Protein AF-X1JWU3-F1 (afdb_monomer)

InterPro domains:
  IPR036291 NAD(P)-binding domain superfamily [SSF51735] (6-54)

Organism: NCBI:txid412755

Foldseek 3Di:
DDDPDPVSVQQVVLVLACQSHDQDPVLVVVVVVVCVPDDPDDPDDDDSGNCNVVPD

Nearest PDB structures (foldseek):
  3un1-assembly1_A  TM=7.375E-01  e=2.646E-01  Sinorhizobium meliloti

Solvent-accessible surface area (backbone atoms only — not comparable to full-atom values): 3718 Å² total; per-residue (Å²): 146,76,67,88,49,73,64,48,49,50,50,59,56,17,70,62,16,77,67,60,49,80,84,51,72,67,60,54,52,52,53,50,61,62,52,72,76,55,88,86,75,76,94,73,84,81,85,84,52,53,57,32,88,72,72,121

Radius of gyration: 14.87 Å; Cα contacts (8 Å, |Δi|>4): 33; chains: 1; bounding box: 38×16×37 Å

Mean predicted aligned error: 3.8 Å

Sequence (56 aa):
PDAKTIEDVKSFYETKVPMKRGCTGEDVVKAIYYLIDQKYETGQAIPVTGGQVMLK

Secondary structure (DSSP, 8-state):
----SHHHHHHHHHTTSTTSS---HHHHHHHHHHHHT-SS--S-----STTGGG--

pLDDT: mean 93.14, std 6.82, range [61.72, 98.31]

Structure (mmCIF, N/CA/C/O backbone):
data_AF-X1JWU3-F1
#
_entry.id   AF-X1JWU3-F1
#
loop_
_atom_site.group_PDB
_atom_site.id
_atom_site.type_symbol
_atom_site.label_atom_id
_atom_site.label_alt_id
_atom_site.label_comp_id
_atom_site.label_asym_id
_atom_site.label_entity_id
_atom_site.label_seq_id
_atom_site.pdbx_PDB_ins_code
_atom_site.Cartn_x
_atom_site.Cartn_y
_atom_site.Cartn_z
_atom_site.occupancy
_atom_site.B_iso_or_equiv
_atom_site.auth_seq_id
_atom_site.auth_comp_id
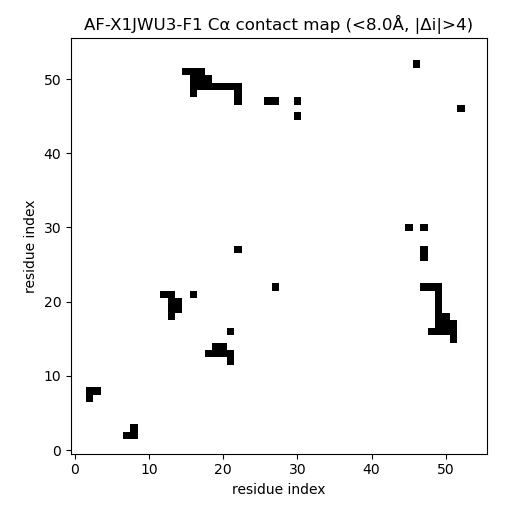_atom_site.auth_asym_id
_atom_site.auth_atom_id
_atom_site.pdbx_PDB_model_num
ATOM 1 N N . PRO A 1 1 ? 22.374 1.197 -13.448 1.00 62.06 1 PRO A N 1
ATOM 2 C CA . PRO A 1 1 ? 22.426 2.672 -13.434 1.00 62.06 1 PRO A CA 1
ATOM 3 C C . PRO A 1 1 ? 22.413 3.239 -14.857 1.00 62.06 1 PRO A C 1
ATOM 5 O O . PRO A 1 1 ? 23.080 4.221 -15.151 1.00 62.06 1 PRO A O 1
ATOM 8 N N . ASP A 1 2 ? 21.615 2.602 -15.721 1.00 80.62 2 ASP A N 1
ATOM 9 C CA . ASP A 1 2 ? 21.752 2.652 -17.183 1.00 80.62 2 ASP A CA 1
ATOM 10 C C . ASP A 1 2 ? 20.393 2.885 -17.865 1.00 80.62 2 ASP A C 1
ATOM 12 O O . ASP A 1 2 ? 20.226 2.592 -19.046 1.00 80.62 2 ASP A O 1
ATOM 16 N N . ALA A 1 3 ? 19.399 3.365 -17.108 1.00 88.31 3 ALA A N 1
ATOM 17 C CA . ALA A 1 3 ? 18.079 3.681 -17.638 1.00 88.31 3 ALA A CA 1
ATOM 18 C C . ALA A 1 3 ? 18.183 4.862 -18.613 1.00 88.31 3 ALA A C 1
ATOM 20 O O . ALA A 1 3 ? 18.741 5.904 -18.265 1.00 88.31 3 ALA A O 1
ATOM 21 N N . LYS A 1 4 ? 17.656 4.695 -19.830 1.00 93.50 4 LYS A N 1
ATOM 22 C CA . LYS A 1 4 ? 17.706 5.705 -20.900 1.00 93.50 4 LYS A CA 1
ATOM 23 C C . LYS A 1 4 ? 16.346 6.357 -21.140 1.00 93.50 4 LYS A C 1
ATOM 25 O O . LYS A 1 4 ? 16.283 7.429 -21.733 1.00 93.50 4 LYS A O 1
ATOM 30 N N . THR A 1 5 ? 15.276 5.718 -20.674 1.00 95.75 5 THR A N 1
ATOM 31 C CA . THR A 1 5 ? 13.883 6.141 -20.848 1.00 95.75 5 THR A CA 1
ATOM 32 C C . THR A 1 5 ? 13.120 6.125 -19.521 1.00 95.75 5 THR A C 1
ATOM 34 O O . THR A 1 5 ? 13.560 5.524 -18.537 1.00 95.75 5 THR A O 1
ATOM 37 N N . ILE A 1 6 ? 11.957 6.782 -19.481 1.00 93.88 6 ILE A N 1
ATOM 38 C CA . ILE A 1 6 ? 11.056 6.744 -18.316 1.00 93.88 6 ILE A CA 1
ATOM 39 C C . ILE A 1 6 ? 10.556 5.311 -18.095 1.00 93.88 6 ILE A C 1
ATOM 41 O O . ILE A 1 6 ? 10.422 4.858 -16.959 1.00 93.88 6 ILE A O 1
ATOM 45 N N . GLU A 1 7 ? 10.330 4.582 -19.181 1.00 94.00 7 GLU A N 1
ATOM 46 C CA . GLU A 1 7 ? 9.903 3.191 -19.194 1.00 94.00 7 GLU A CA 1
ATOM 47 C C . GLU A 1 7 ? 10.950 2.277 -18.548 1.00 94.00 7 GLU A C 1
ATOM 49 O O . GLU A 1 7 ? 10.583 1.418 -17.745 1.00 94.00 7 GLU A O 1
ATOM 54 N N . ASP A 1 8 ? 12.243 2.499 -18.813 1.00 93.75 8 ASP A N 1
ATOM 55 C CA . ASP A 1 8 ? 13.330 1.747 -18.169 1.00 93.75 8 ASP A CA 1
ATOM 56 C C . ASP A 1 8 ? 13.322 1.955 -16.652 1.00 93.75 8 ASP A C 1
ATOM 58 O O . ASP A 1 8 ? 13.450 1.002 -15.879 1.00 93.75 8 ASP A O 1
ATOM 62 N N . VAL A 1 9 ? 13.143 3.207 -16.217 1.00 93.75 9 VAL A N 1
ATOM 63 C CA . VAL A 1 9 ? 13.060 3.554 -14.793 1.00 93.75 9 VAL A CA 1
ATOM 64 C C . VAL A 1 9 ? 11.844 2.878 -14.165 1.00 93.75 9 VAL A C 1
ATOM 66 O O . VAL A 1 9 ? 11.969 2.215 -13.135 1.00 93.75 9 VAL A O 1
ATOM 69 N N . LYS A 1 10 ? 10.673 3.000 -14.795 1.00 92.81 10 LYS A N 1
ATOM 70 C CA . LYS A 1 10 ? 9.427 2.402 -14.311 1.00 92.81 10 LYS A CA 1
ATOM 71 C C . LYS A 1 10 ? 9.550 0.884 -14.185 1.00 92.81 10 LYS A C 1
ATOM 73 O O . LYS A 1 10 ? 9.278 0.350 -13.113 1.00 92.81 10 LYS A O 1
ATOM 78 N N . SER A 1 11 ? 10.024 0.213 -15.233 1.00 93.12 11 SER A N 1
ATOM 79 C CA . SER A 1 11 ? 10.220 -1.238 -15.256 1.00 93.12 11 SER A CA 1
ATOM 80 C C . SER A 1 11 ? 11.172 -1.690 -14.147 1.00 93.12 11 SER A C 1
ATOM 82 O O . SER A 1 11 ? 10.858 -2.604 -13.386 1.00 93.12 11 SER A O 1
ATOM 84 N N . PHE A 1 12 ? 12.295 -0.989 -13.957 1.00 93.12 12 PHE A N 1
ATOM 85 C CA . PHE A 1 12 ? 13.225 -1.292 -12.872 1.00 93.12 12 PHE A CA 1
ATOM 86 C C . PHE A 1 12 ? 12.562 -1.243 -11.487 1.00 93.12 12 PHE A C 1
ATOM 88 O O . PHE A 1 12 ? 12.794 -2.137 -10.675 1.00 93.12 12 PHE A O 1
ATOM 95 N N . TYR A 1 13 ? 11.718 -0.250 -11.197 1.00 91.56 13 TYR A N 1
ATOM 96 C CA . TYR A 1 13 ? 11.015 -0.202 -9.910 1.00 91.56 13 TYR A CA 1
ATOM 97 C C . TYR A 1 13 ? 9.893 -1.238 -9.812 1.00 91.56 13 TYR A C 1
ATOM 99 O O . TYR A 1 13 ? 9.766 -1.885 -8.776 1.00 91.56 13 TYR A O 1
ATOM 107 N N . GLU A 1 14 ? 9.129 -1.465 -10.881 1.00 94.00 14 GLU A N 1
ATOM 108 C CA . GLU A 1 14 ? 8.069 -2.479 -10.897 1.00 94.00 14 GLU A CA 1
ATOM 109 C C . GLU A 1 14 ? 8.623 -3.897 -10.701 1.00 94.00 14 GLU A C 1
ATOM 111 O O . GLU A 1 14 ? 7.988 -4.703 -10.027 1.00 94.00 14 GLU A O 1
ATOM 116 N N . THR A 1 15 ? 9.835 -4.198 -11.184 1.00 93.50 15 THR A N 1
ATOM 117 C CA . THR A 1 15 ? 10.486 -5.503 -10.942 1.00 93.50 15 THR A CA 1
ATOM 118 C C . THR A 1 15 ? 10.852 -5.752 -9.477 1.00 93.50 15 THR A C 1
ATOM 120 O O . THR A 1 15 ? 10.998 -6.906 -9.077 1.00 93.50 15 THR A O 1
ATOM 123 N N . LYS A 1 16 ? 10.965 -4.699 -8.656 1.00 91.94 16 LYS A N 1
ATOM 124 C CA . LYS A 1 16 ? 11.192 -4.817 -7.205 1.00 91.94 16 LYS A CA 1
ATOM 125 C C . LYS A 1 16 ? 9.900 -5.050 -6.422 1.00 91.94 16 LYS A C 1
ATOM 127 O O 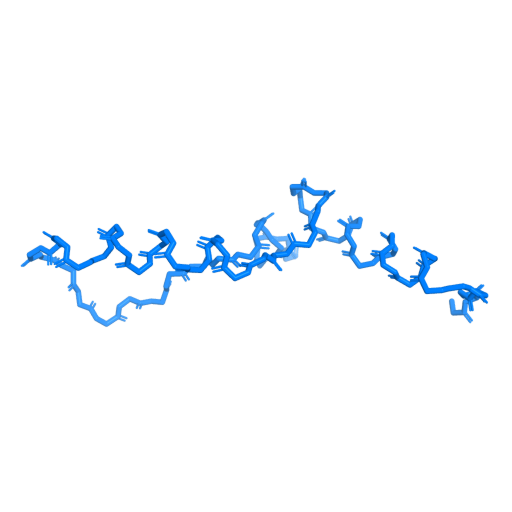. LYS A 1 16 ? 9.953 -5.338 -5.230 1.00 91.94 16 LYS A O 1
ATOM 132 N N . VAL A 1 17 ? 8.748 -4.926 -7.076 1.00 95.56 17 VAL A N 1
ATOM 133 C CA . VAL A 1 17 ? 7.432 -5.179 -6.494 1.00 95.56 17 VAL A CA 1
ATOM 134 C C . VAL A 1 17 ? 6.999 -6.597 -6.885 1.00 95.56 17 VAL A C 1
ATOM 136 O O . VAL A 1 17 ? 6.887 -6.878 -8.078 1.00 95.56 17 VAL A O 1
ATOM 139 N N . PRO A 1 18 ? 6.686 -7.501 -5.937 1.00 95.69 18 PRO A N 1
ATOM 140 C CA . PRO A 1 18 ? 6.183 -8.844 -6.248 1.00 95.69 18 PRO A CA 1
ATOM 141 C C . PRO A 1 18 ? 5.004 -8.872 -7.228 1.00 95.69 18 PRO A C 1
ATOM 143 O O . PRO A 1 18 ? 4.936 -9.738 -8.098 1.00 95.69 18 PRO A O 1
ATOM 146 N N . MET A 1 19 ? 4.096 -7.899 -7.123 1.00 95.38 19 MET A N 1
ATOM 147 C CA . MET A 1 19 ? 2.939 -7.761 -8.016 1.00 95.38 19 MET A CA 1
ATOM 148 C C . MET A 1 19 ? 3.261 -7.187 -9.408 1.00 95.38 19 MET A C 1
ATOM 150 O O . MET A 1 19 ? 2.350 -7.069 -10.224 1.00 95.38 19 MET A O 1
ATOM 154 N N . LYS A 1 20 ? 4.525 -6.841 -9.696 1.00 94.44 20 LYS A N 1
ATOM 155 C CA . LYS A 1 20 ? 5.018 -6.380 -11.009 1.00 94.44 20 LYS A CA 1
ATOM 156 C C . LYS A 1 20 ? 4.248 -5.196 -11.606 1.00 94.44 20 LYS A C 1
ATOM 158 O O . LYS A 1 20 ? 4.048 -5.127 -12.816 1.00 94.44 20 LYS A O 1
ATOM 163 N N . ARG A 1 21 ? 3.800 -4.271 -10.755 1.00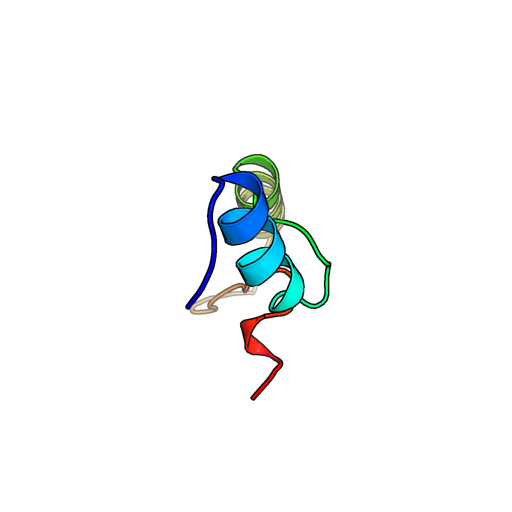 95.31 21 ARG A N 1
ATOM 164 C CA . ARG A 1 21 ? 3.148 -3.019 -11.160 1.00 95.31 21 ARG A CA 1
ATOM 165 C C . ARG A 1 21 ? 3.331 -1.924 -10.117 1.00 95.31 21 ARG A C 1
ATOM 167 O O . ARG A 1 21 ? 3.502 -2.219 -8.933 1.00 95.31 21 ARG A O 1
ATOM 174 N N . GLY A 1 22 ? 3.210 -0.671 -10.547 1.00 93.75 22 GLY A N 1
ATOM 175 C CA . GLY A 1 22 ? 3.110 0.478 -9.648 1.00 93.75 22 GLY A CA 1
ATOM 176 C C . GLY A 1 22 ? 1.819 0.493 -8.814 1.00 93.75 22 GLY A C 1
ATOM 177 O O . GLY A 1 22 ? 0.789 -0.061 -9.212 1.00 93.75 22 GLY A O 1
ATOM 178 N N . CYS A 1 23 ? 1.886 1.157 -7.657 1.00 96.06 23 CYS A N 1
ATOM 179 C CA . CYS A 1 23 ? 0.725 1.481 -6.827 1.00 96.06 23 CYS A CA 1
ATOM 180 C C . CYS A 1 23 ? 0.010 2.714 -7.394 1.00 96.06 23 CYS A C 1
ATOM 182 O O . CYS A 1 23 ? 0.653 3.704 -7.745 1.00 96.06 23 CYS A O 1
ATOM 184 N N . THR A 1 24 ? -1.313 2.644 -7.499 1.00 97.19 24 THR A N 1
ATOM 185 C CA . THR A 1 24 ? -2.162 3.725 -8.010 1.00 97.19 24 THR A CA 1
ATOM 186 C C . THR A 1 24 ? -2.996 4.338 -6.887 1.00 97.19 24 THR A C 1
ATOM 188 O O . THR A 1 24 ? -3.171 3.740 -5.825 1.00 97.19 24 THR A O 1
ATOM 191 N N . GLY A 1 25 ? -3.569 5.522 -7.125 1.00 98.00 25 GLY A N 1
ATOM 192 C CA . GLY A 1 25 ? -4.487 6.140 -6.162 1.00 98.00 25 GLY A CA 1
ATOM 193 C C . GLY A 1 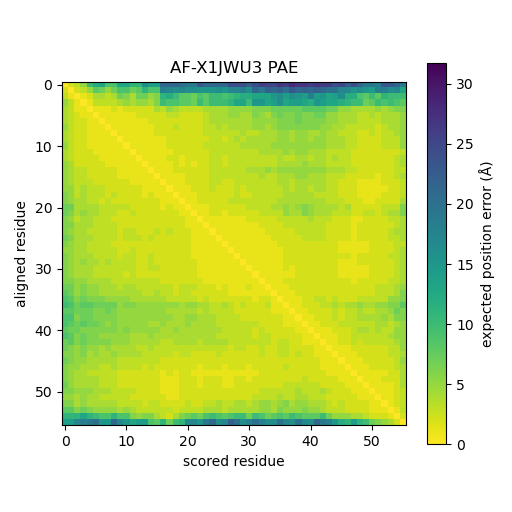25 ? -5.706 5.262 -5.853 1.00 98.00 25 GLY A C 1
ATOM 194 O O . GLY A 1 25 ? -6.146 5.211 -4.708 1.00 98.00 25 GLY A O 1
ATOM 195 N N . GLU A 1 26 ? -6.204 4.512 -6.841 1.00 98.31 26 GLU A N 1
ATOM 196 C CA . GLU A 1 26 ? -7.331 3.589 -6.664 1.00 98.31 26 GLU A CA 1
ATOM 197 C C . GLU A 1 26 ? -7.017 2.478 -5.652 1.00 98.31 26 GLU A C 1
ATOM 199 O O . GLU A 1 26 ? -7.872 2.131 -4.837 1.00 98.31 26 GLU A O 1
ATOM 204 N N . ASP A 1 27 ? -5.787 1.956 -5.651 1.00 97.94 27 ASP A N 1
ATOM 205 C CA . ASP A 1 27 ? -5.360 0.929 -4.694 1.00 97.94 27 ASP A CA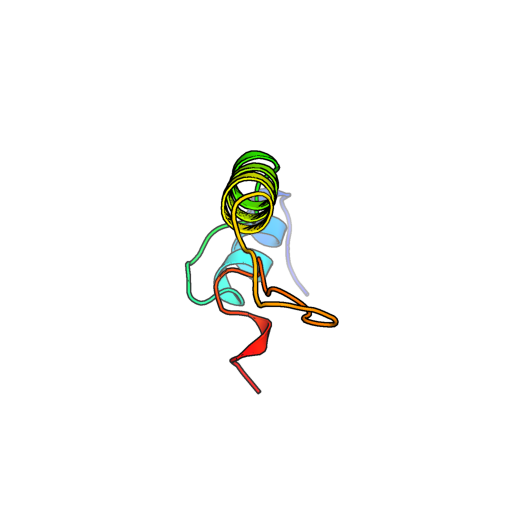 1
ATOM 206 C C . ASP A 1 27 ? -5.428 1.443 -3.250 1.00 97.94 27 ASP A C 1
ATOM 208 O O . ASP A 1 27 ? -5.922 0.755 -2.355 1.00 97.94 27 ASP A O 1
ATOM 212 N N . VAL A 1 28 ? -4.970 2.680 -3.031 1.00 97.81 28 VAL A N 1
ATOM 213 C CA . VAL A 1 28 ? -4.971 3.325 -1.711 1.00 97.81 28 VAL A CA 1
ATOM 214 C C . VAL A 1 28 ? -6.397 3.632 -1.259 1.00 97.81 28 VAL A C 1
ATOM 216 O O . VAL A 1 28 ? -6.761 3.341 -0.121 1.00 97.81 28 VAL A O 1
ATOM 219 N N . VAL A 1 29 ? -7.231 4.172 -2.150 1.00 98.19 29 VAL A N 1
ATOM 220 C CA . VAL A 1 29 ? -8.629 4.506 -1.840 1.00 98.19 29 VAL A CA 1
ATOM 221 C C . VAL A 1 29 ? -9.439 3.253 -1.495 1.00 98.19 29 VAL A C 1
ATOM 223 O O . VAL A 1 29 ? -10.208 3.274 -0.536 1.00 98.19 29 VAL A O 1
ATOM 226 N N . LYS A 1 30 ? -9.229 2.132 -2.199 1.00 97.38 30 LYS A N 1
ATOM 227 C CA . LYS A 1 30 ? -9.864 0.849 -1.8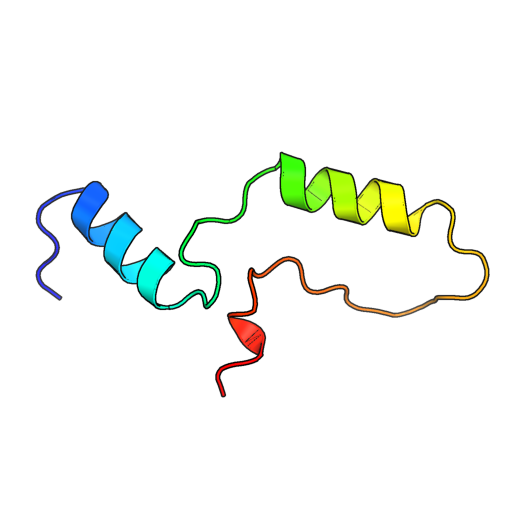50 1.00 97.38 30 LYS A CA 1
ATOM 228 C C . LYS A 1 30 ? -9.469 0.363 -0.457 1.00 97.38 30 LYS A C 1
ATOM 230 O O . LYS A 1 30 ? -10.338 -0.092 0.282 1.00 97.38 30 LYS A O 1
ATOM 235 N N . ALA A 1 31 ? -8.194 0.482 -0.082 1.00 97.06 31 ALA A N 1
ATOM 236 C CA . ALA A 1 31 ? -7.742 0.120 1.261 1.00 97.06 31 ALA A CA 1
ATOM 237 C C . ALA A 1 31 ? -8.387 1.007 2.340 1.00 97.06 31 ALA A C 1
ATOM 239 O O . ALA A 1 31 ? -8.790 0.503 3.384 1.00 97.06 31 ALA A O 1
ATOM 240 N N . ILE A 1 32 ? -8.549 2.307 2.073 1.00 96.56 32 ILE A N 1
ATOM 241 C CA . ILE A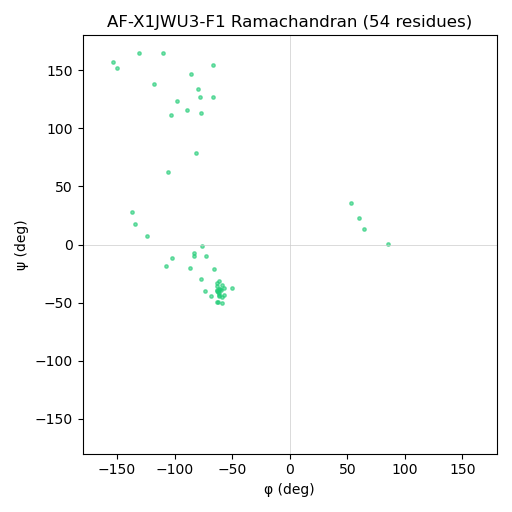 1 32 ? -9.259 3.225 2.975 1.00 96.56 32 ILE A CA 1
ATOM 242 C C . ILE A 1 32 ? -10.721 2.798 3.134 1.00 96.56 32 ILE A C 1
ATOM 244 O O . ILE A 1 32 ? -11.180 2.655 4.262 1.00 96.56 32 ILE A O 1
ATOM 248 N N . TYR A 1 33 ? -11.442 2.544 2.037 1.00 96.81 33 TYR A N 1
ATOM 249 C CA . TYR A 1 33 ? -12.836 2.094 2.121 1.00 96.81 33 TYR A CA 1
ATOM 250 C C . TYR A 1 33 ? -12.989 0.768 2.864 1.00 96.81 33 TYR A C 1
ATOM 252 O O . TYR A 1 33 ? -13.910 0.637 3.661 1.00 96.81 33 TYR A O 1
ATOM 260 N N . TYR A 1 34 ? -12.060 -0.171 2.676 1.00 94.94 34 TYR A N 1
ATOM 261 C CA . TYR A 1 34 ? -12.023 -1.408 3.454 1.00 94.94 34 TYR A CA 1
ATOM 262 C C . TYR A 1 34 ? -11.869 -1.154 4.966 1.00 94.94 34 TYR A C 1
ATOM 264 O O . TYR A 1 34 ? -12.503 -1.832 5.770 1.00 94.94 34 TYR A O 1
ATOM 272 N N . LEU A 1 35 ? -11.056 -0.167 5.364 1.00 95.69 35 LEU A N 1
ATOM 273 C CA . LEU A 1 35 ? -10.785 0.135 6.774 1.00 95.69 35 LEU A CA 1
ATOM 274 C C . LEU A 1 35 ? -11.909 0.893 7.480 1.00 95.69 35 LEU A C 1
ATOM 276 O O . LEU A 1 35 ? -12.060 0.743 8.688 1.00 95.69 35 LEU A O 1
ATOM 280 N N . ILE A 1 36 ? -12.681 1.713 6.764 1.00 95.69 36 ILE A N 1
ATOM 281 C CA . ILE A 1 36 ? -13.724 2.555 7.378 1.00 95.69 36 ILE A CA 1
ATOM 282 C C . ILE A 1 36 ? -14.803 1.710 8.079 1.00 95.69 36 ILE A C 1
ATOM 284 O O . ILE A 1 36 ? -15.340 2.136 9.100 1.00 95.69 36 ILE A O 1
ATOM 288 N N . ASP A 1 37 ? -15.081 0.503 7.582 1.00 93.69 37 ASP A N 1
ATOM 289 C CA . ASP A 1 37 ? -16.084 -0.399 8.163 1.00 93.69 37 ASP A CA 1
ATOM 290 C C . ASP A 1 37 ? -15.560 -1.239 9.344 1.00 93.69 37 ASP A C 1
ATOM 292 O O . ASP A 1 37 ? -16.334 -1.929 10.019 1.00 93.69 37 ASP A O 1
ATOM 296 N N . GLN A 1 38 ? -14.255 -1.197 9.626 1.00 94.88 38 GLN A N 1
ATOM 297 C CA . GLN A 1 38 ? -13.643 -2.008 10.670 1.00 94.88 38 GLN A CA 1
ATOM 298 C C . GLN A 1 38 ? -13.911 -1.427 12.069 1.00 94.88 38 GLN A C 1
ATOM 300 O O . GLN A 1 38 ? -13.623 -0.270 12.361 1.00 94.88 38 GLN A O 1
ATOM 305 N N . LYS A 1 39 ? -14.439 -2.260 12.974 1.00 95.75 39 LYS A N 1
ATOM 306 C CA . LYS A 1 39 ? -14.851 -1.873 14.337 1.00 95.75 39 LYS A CA 1
ATOM 307 C C . LYS A 1 39 ? -13.868 -2.279 15.433 1.00 95.75 39 LYS A C 1
ATOM 309 O O . LYS A 1 39 ? -14.041 -1.860 16.575 1.00 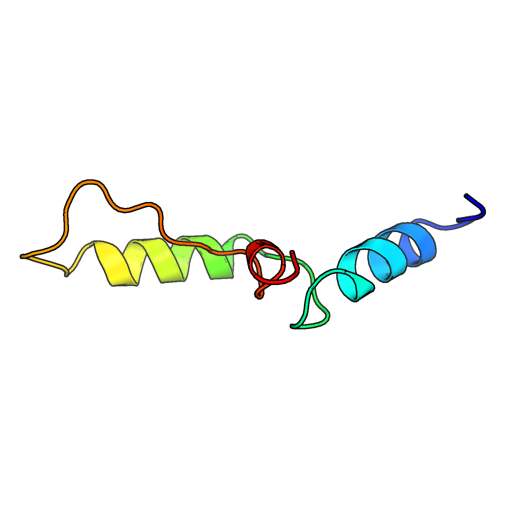95.75 39 LYS A O 1
ATOM 314 N N . TYR A 1 40 ? -12.880 -3.118 15.122 1.00 94.75 40 TYR A N 1
ATOM 315 C CA . TYR A 1 40 ? -11.976 -3.691 16.124 1.00 94.75 40 TYR A CA 1
ATOM 316 C C . TYR A 1 40 ? -10.501 -3.710 15.692 1.00 94.75 40 TYR A C 1
ATOM 318 O O . TYR A 1 40 ? -9.723 -4.540 16.154 1.00 94.75 40 TYR A O 1
ATOM 326 N N . GLU A 1 41 ? -10.093 -2.782 14.825 1.00 93.75 41 GLU A N 1
ATOM 327 C CA . GLU A 1 41 ? -8.681 -2.539 14.506 1.00 93.75 41 GLU A CA 1
ATOM 328 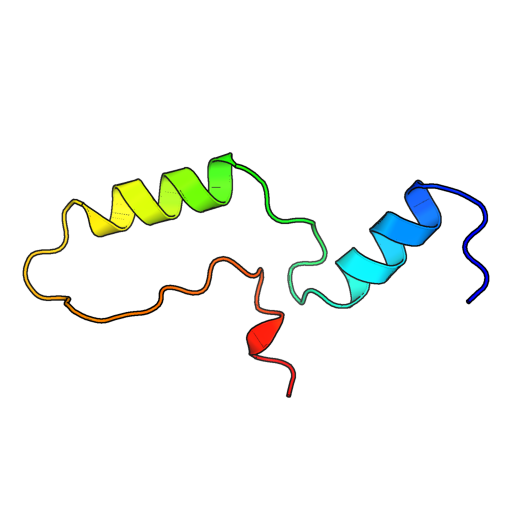C C . GLU A 1 41 ? -8.292 -1.117 14.909 1.00 93.75 41 GLU A C 1
ATOM 330 O O . GLU A 1 41 ? -9.036 -0.161 14.700 1.00 93.75 41 GLU A O 1
ATOM 335 N N . THR A 1 42 ? -7.111 -0.970 15.505 1.00 94.44 42 THR A N 1
ATOM 336 C CA . THR A 1 42 ? -6.532 0.330 15.852 1.00 94.44 42 THR A CA 1
ATOM 337 C C . THR A 1 42 ? -5.008 0.258 15.816 1.00 94.44 42 THR A C 1
ATOM 339 O O . THR A 1 42 ? -4.421 -0.814 15.999 1.00 94.44 42 THR A O 1
ATOM 342 N N . GLY A 1 43 ? -4.362 1.394 15.543 1.00 94.69 43 GLY A N 1
ATOM 343 C CA . GLY A 1 43 ? -2.901 1.533 15.551 1.00 94.69 43 GLY A CA 1
ATOM 344 C C . GLY A 1 43 ? -2.151 0.719 14.491 1.00 94.69 43 GLY A C 1
ATOM 345 O O . GLY A 1 43 ? -0.937 0.572 14.598 1.00 94.69 43 GLY A O 1
ATOM 346 N N . GLN A 1 44 ? -2.844 0.172 13.488 1.00 94.25 44 GLN A N 1
ATOM 347 C CA . GLN A 1 44 ? -2.228 -0.642 12.441 1.00 94.25 44 GLN A CA 1
ATOM 348 C C . GLN A 1 44 ? -1.682 0.222 11.300 1.00 94.25 44 GLN A C 1
ATOM 350 O O . GLN A 1 44 ? -2.269 1.237 10.929 1.00 94.25 44 GLN A O 1
ATOM 355 N N . ALA A 1 45 ? -0.582 -0.227 10.698 1.00 93.94 45 ALA A N 1
ATOM 356 C CA . ALA A 1 45 ? -0.094 0.282 9.422 1.00 93.94 45 ALA A CA 1
ATOM 357 C C . ALA A 1 45 ? -0.439 -0.735 8.330 1.00 93.94 45 ALA A C 1
ATOM 359 O O . ALA A 1 45 ? 0.115 -1.834 8.309 1.00 93.94 45 ALA A O 1
ATOM 360 N N . ILE A 1 46 ? -1.356 -0.378 7.430 1.00 94.31 46 ILE A N 1
ATOM 361 C CA . ILE A 1 46 ? -1.824 -1.277 6.371 1.00 94.31 46 ILE A CA 1
ATOM 362 C C . ILE A 1 46 ? -0.935 -1.124 5.128 1.00 94.31 46 ILE A C 1
ATOM 364 O O . ILE A 1 46 ? -0.906 -0.047 4.526 1.00 94.31 46 ILE A O 1
ATOM 368 N N . PRO A 1 47 ? -0.188 -2.167 4.719 1.00 95.19 47 PRO A N 1
ATOM 369 C CA . PRO A 1 47 ? 0.731 -2.063 3.595 1.00 95.19 47 PRO A CA 1
ATOM 370 C C . PRO A 1 47 ? -0.011 -2.109 2.253 1.00 95.19 47 PRO A C 1
ATOM 372 O O . PRO A 1 47 ? -0.507 -3.153 1.837 1.00 95.19 47 PRO A O 1
ATOM 375 N N . VAL A 1 48 ? 0.007 -0.998 1.514 1.00 97.00 48 VAL A N 1
ATOM 376 C CA . VAL A 1 48 ? -0.463 -0.915 0.116 1.00 97.00 48 VAL A CA 1
ATOM 377 C C . VAL A 1 48 ? 0.745 -0.826 -0.825 1.00 97.00 48 VAL A C 1
ATOM 379 O O . VAL A 1 48 ? 0.998 0.186 -1.473 1.00 97.00 48 VAL A O 1
ATOM 382 N N . THR A 1 49 ? 1.570 -1.877 -0.824 1.00 95.56 49 THR A N 1
ATOM 383 C CA . THR A 1 49 ? 2.934 -1.843 -1.398 1.00 95.56 49 THR A CA 1
ATOM 384 C C . THR A 1 49 ? 3.191 -2.902 -2.470 1.00 95.56 49 THR A C 1
ATOM 386 O O . THR A 1 49 ? 4.330 -3.103 -2.885 1.00 95.56 49 THR A O 1
ATOM 389 N N . GLY A 1 50 ? 2.159 -3.642 -2.885 1.00 95.38 50 GLY A N 1
ATOM 390 C CA . GLY A 1 50 ? 2.302 -4.747 -3.836 1.00 95.38 50 GLY A CA 1
ATOM 391 C C . GLY A 1 50 ? 3.232 -5.873 -3.360 1.00 95.38 50 GLY A C 1
ATOM 392 O O . GLY A 1 50 ? 3.805 -6.583 -4.184 1.00 95.38 50 GLY A O 1
ATOM 393 N N . GLY A 1 51 ? 3.424 -5.997 -2.040 1.00 94.75 51 GLY A N 1
ATOM 394 C CA . GLY A 1 51 ? 4.318 -6.966 -1.402 1.00 94.75 51 GLY A CA 1
ATOM 395 C C . GLY A 1 51 ? 5.781 -6.522 -1.297 1.00 94.75 51 GLY A C 1
ATOM 396 O O . GLY A 1 51 ? 6.591 -7.269 -0.756 1.00 94.75 51 GLY A O 1
ATOM 397 N N . GLN A 1 52 ? 6.145 -5.321 -1.766 1.00 93.56 52 GLN A N 1
ATOM 398 C CA . GLN A 1 52 ? 7.547 -4.878 -1.811 1.00 93.56 52 GLN A CA 1
ATOM 399 C C . GLN A 1 52 ? 8.221 -4.904 -0.429 1.00 93.56 52 GLN A C 1
ATOM 401 O O . GLN A 1 52 ? 9.378 -5.289 -0.311 1.00 93.56 52 GLN A O 1
ATOM 406 N N . VAL A 1 53 ? 7.492 -4.545 0.632 1.00 92.00 53 VAL A N 1
ATOM 407 C CA . VAL A 1 53 ? 8.028 -4.509 2.010 1.00 92.00 53 VAL A CA 1
ATOM 408 C C . VAL A 1 53 ? 8.257 -5.895 2.628 1.00 92.00 53 VAL A C 1
ATOM 410 O O . VAL A 1 53 ? 8.847 -5.990 3.700 1.00 92.00 53 VAL A O 1
ATOM 413 N N . MET A 1 54 ? 7.782 -6.964 1.981 1.00 92.12 54 MET A N 1
ATOM 414 C CA . MET A 1 54 ? 7.958 -8.345 2.445 1.00 92.12 54 MET A CA 1
ATOM 415 C C . MET A 1 54 ? 9.274 -8.967 1.957 1.00 92.12 54 MET A C 1
ATOM 417 O O . MET A 1 54 ? 9.735 -9.941 2.547 1.00 92.12 54 MET A O 1
ATOM 421 N N . LEU A 1 55 ? 9.873 -8.412 0.898 1.00 80.69 55 LEU A N 1
ATOM 422 C CA . LEU A 1 55 ? 11.164 -8.831 0.355 1.00 80.69 55 LEU A CA 1
ATOM 423 C C . LEU A 1 55 ? 12.286 -8.197 1.197 1.00 80.69 55 LEU A C 1
ATOM 425 O O . LEU A 1 55 ? 12.817 -7.148 0.835 1.00 80.69 55 LEU A O 1
ATOM 429 N N . LYS A 1 56 ? 12.568 -8.773 2.369 1.00 61.72 56 LYS A N 1
ATOM 430 C CA . LYS A 1 56 ? 13.756 -8.429 3.165 1.00 61.72 56 LYS A CA 1
ATOM 431 C C . LYS A 1 56 ? 14.987 -9.159 2.653 1.00 61.72 56 LYS A C 1
ATOM 433 O O . LYS A 1 56 ? 14.846 -10.353 2.312 1.00 61.72 56 LYS A O 1
#